Protein AF-X1I2I2-F1 (afdb_monomer_lite)

Structure (mmCIF, N/CA/C/O backbone):
data_AF-X1I2I2-F1
#
_entry.id   AF-X1I2I2-F1
#
loop_
_atom_site.group_PDB
_atom_site.id
_atom_site.type_symbol
_atom_site.label_atom_id
_atom_site.label_alt_id
_atom_site.label_comp_id
_atom_site.label_asym_id
_atom_site.label_entity_id
_atom_site.label_seq_id
_atom_site.pdbx_PDB_ins_code
_atom_site.Cartn_x
_atom_site.Cartn_y
_atom_site.Cartn_z
_atom_site.occupancy
_atom_site.B_iso_or_equiv
_atom_site.auth_seq_id
_atom_site.auth_comp_id
_atom_site.auth_asym_id
_atom_site.auth_atom_id
_atom_site.pdbx_PDB_model_num
ATOM 1 N N . GLN A 1 1 ? -1.724 12.623 7.808 1.00 48.56 1 GLN A N 1
ATOM 2 C CA . GLN A 1 1 ? -2.040 11.192 7.623 1.00 48.56 1 GLN A CA 1
ATOM 3 C C . GLN A 1 1 ? -0.846 10.603 6.895 1.00 48.56 1 GLN A C 1
ATOM 5 O O . GLN A 1 1 ? -0.452 11.201 5.902 1.00 48.56 1 GLN A O 1
ATOM 10 N N . GLU A 1 2 ? -0.208 9.555 7.416 1.00 56.44 2 GLU A N 1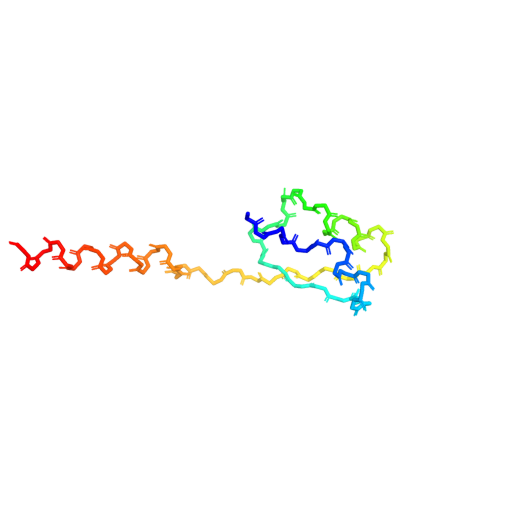
ATOM 11 C CA . GLU A 1 2 ? 0.902 8.906 6.702 1.00 56.44 2 GLU A CA 1
ATOM 12 C C . GLU A 1 2 ? 0.390 8.357 5.367 1.00 56.44 2 GLU A C 1
ATOM 14 O O . GLU A 1 2 ? -0.658 7.704 5.309 1.00 56.44 2 GLU A O 1
ATOM 19 N N . LYS A 1 3 ? 1.089 8.697 4.284 1.00 72.50 3 LYS A N 1
ATOM 20 C CA . LYS A 1 3 ? 0.766 8.242 2.936 1.00 72.50 3 LYS A CA 1
ATOM 21 C C . LYS A 1 3 ? 1.228 6.794 2.819 1.00 72.50 3 LYS A C 1
ATOM 23 O O . LYS A 1 3 ? 2.399 6.500 3.028 1.00 72.50 3 LYS A O 1
ATOM 28 N N . GLN A 1 4 ? 0.312 5.880 2.514 1.00 79.19 4 GLN A N 1
ATOM 29 C CA . GLN A 1 4 ? 0.694 4.490 2.274 1.00 79.19 4 GLN A CA 1
ATOM 30 C C . GLN A 1 4 ? 1.542 4.402 1.002 1.00 79.19 4 GLN A C 1
ATOM 32 O O . GLN A 1 4 ? 1.171 4.998 -0.010 1.00 79.19 4 GLN A O 1
ATOM 37 N N . HIS A 1 5 ? 2.620 3.613 1.049 1.00 85.75 5 HIS A N 1
ATOM 38 C CA . HIS A 1 5 ? 3.527 3.390 -0.081 1.00 85.75 5 HIS A CA 1
ATOM 39 C C . HIS A 1 5 ? 4.107 4.708 -0.627 1.00 85.75 5 HIS A C 1
ATOM 41 O O . HIS A 1 5 ? 3.977 5.012 -1.811 1.00 85.75 5 HIS A O 1
ATOM 47 N N . ASP A 1 6 ? 4.700 5.529 0.244 1.00 94.25 6 ASP A N 1
ATOM 48 C CA . ASP A 1 6 ? 5.392 6.746 -0.186 1.00 94.25 6 ASP A CA 1
ATOM 49 C C . ASP A 1 6 ? 6.546 6.400 -1.144 1.00 94.25 6 ASP A C 1
ATOM 51 O O . ASP A 1 6 ? 7.386 5.554 -0.837 1.00 94.25 6 ASP A O 1
ATOM 55 N N . ILE A 1 7 ? 6.592 7.051 -2.309 1.00 95.75 7 ILE A N 1
ATOM 56 C CA . ILE A 1 7 ? 7.586 6.776 -3.357 1.00 95.75 7 ILE A CA 1
ATOM 57 C C . ILE A 1 7 ? 9.013 6.994 -2.848 1.00 95.75 7 ILE A C 1
ATOM 59 O O . ILE A 1 7 ? 9.897 6.210 -3.186 1.00 95.75 7 ILE A O 1
ATOM 63 N N . ASN A 1 8 ? 9.244 8.004 -2.006 1.00 96.19 8 ASN A N 1
ATOM 64 C CA . ASN A 1 8 ? 10.581 8.266 -1.480 1.00 96.19 8 ASN A CA 1
ATOM 65 C C . ASN A 1 8 ? 11.064 7.099 -0.616 1.00 96.19 8 ASN A C 1
ATOM 67 O O . ASN A 1 8 ? 12.215 6.700 -0.737 1.00 96.19 8 ASN A O 1
ATOM 71 N N . GLN A 1 9 ? 10.174 6.499 0.180 1.00 95.56 9 GLN A N 1
ATOM 72 C CA . GLN A 1 9 ? 10.500 5.321 0.985 1.00 95.56 9 GLN A CA 1
ATOM 73 C C . GLN A 1 9 ? 10.722 4.081 0.114 1.00 95.56 9 GLN A C 1
ATOM 75 O O . GLN A 1 9 ? 11.630 3.298 0.377 1.00 95.56 9 GLN A O 1
ATOM 80 N N . LEU A 1 10 ? 9.921 3.901 -0.943 1.00 96.00 10 LEU A N 1
ATOM 81 C CA . LEU A 1 10 ? 10.106 2.792 -1.886 1.00 96.00 10 LEU A CA 1
ATOM 82 C C . LEU A 1 10 ? 11.483 2.844 -2.568 1.00 96.00 10 LEU A C 1
ATOM 84 O O . LEU A 1 10 ? 12.090 1.796 -2.777 1.00 96.00 10 LEU A O 1
ATOM 88 N N . ILE A 1 11 ? 11.969 4.049 -2.885 1.00 96.56 11 ILE A N 1
ATOM 89 C CA . ILE A 1 11 ? 13.301 4.282 -3.457 1.00 96.56 11 ILE A CA 1
ATOM 90 C C . ILE A 1 11 ? 14.391 4.121 -2.393 1.00 96.56 11 ILE A C 1
ATOM 92 O O . ILE A 1 11 ? 15.361 3.407 -2.626 1.00 96.56 11 ILE A O 1
ATOM 96 N N . GLU A 1 12 ? 14.240 4.768 -1.234 1.00 97.62 12 GLU A N 1
ATOM 97 C CA . GLU A 1 12 ? 15.231 4.764 -0.147 1.00 97.62 12 GLU A CA 1
ATOM 98 C C . GLU A 1 12 ? 15.557 3.346 0.330 1.00 97.62 12 GLU A C 1
ATOM 100 O O . GLU A 1 12 ? 16.718 3.031 0.586 1.00 97.62 12 GLU A O 1
ATOM 105 N N . TYR A 1 13 ? 14.542 2.483 0.405 1.00 97.00 13 TYR A N 1
ATOM 106 C CA . TYR A 1 13 ? 14.693 1.101 0.852 1.00 97.00 13 TYR A CA 1
ATOM 107 C C . TYR A 1 13 ? 14.856 0.082 -0.285 1.00 97.00 13 TYR A C 1
ATOM 109 O O . TYR A 1 13 ? 14.864 -1.112 0.001 1.00 97.00 13 TYR A O 1
ATOM 117 N N . ASP A 1 14 ? 14.961 0.529 -1.542 1.00 96.94 14 ASP A N 1
ATOM 118 C CA . ASP A 1 14 ? 15.022 -0.318 -2.745 1.00 96.94 14 ASP A CA 1
ATOM 119 C C . ASP A 1 14 ? 13.999 -1.467 -2.726 1.00 96.94 14 ASP A C 1
ATOM 121 O O . ASP A 1 14 ? 14.312 -2.655 -2.801 1.00 96.94 14 ASP A O 1
ATOM 125 N N . VAL A 1 15 ? 12.725 -1.112 -2.563 1.00 97.12 15 VAL A N 1
ATOM 126 C CA . VAL A 1 15 ? 11.664 -2.106 -2.384 1.00 97.12 15 VAL A CA 1
ATOM 127 C C . VAL A 1 15 ? 11.412 -2.864 -3.689 1.00 97.12 15 VAL A C 1
ATOM 129 O O . VAL A 1 15 ? 11.008 -2.290 -4.701 1.00 97.12 15 VAL A O 1
ATOM 132 N N . ASP A 1 16 ? 11.582 -4.187 -3.655 1.00 98.00 16 ASP A N 1
ATOM 133 C CA . ASP A 1 16 ? 11.285 -5.067 -4.793 1.00 98.00 16 ASP A CA 1
ATOM 134 C C . ASP A 1 16 ? 9.840 -5.563 -4.831 1.00 98.00 16 ASP A C 1
ATOM 136 O O . ASP A 1 16 ? 9.246 -5.741 -5.901 1.00 98.00 16 ASP A O 1
ATOM 140 N N . ILE A 1 17 ? 9.266 -5.807 -3.652 1.00 97.69 17 ILE A N 1
ATOM 141 C CA . ILE A 1 17 ? 7.941 -6.398 -3.486 1.00 97.69 17 ILE A CA 1
ATOM 142 C C . ILE A 1 17 ? 7.205 -5.651 -2.382 1.00 97.69 17 ILE A C 1
ATOM 144 O O . ILE A 1 17 ? 7.711 -5.526 -1.270 1.00 97.69 17 ILE A O 1
ATOM 148 N N . THR A 1 18 ? 5.978 -5.222 -2.661 1.00 95.62 18 THR A N 1
ATOM 149 C CA . THR A 1 18 ? 5.060 -4.722 -1.636 1.00 95.62 18 THR A CA 1
ATOM 150 C C . THR A 1 18 ? 3.793 -5.566 -1.562 1.00 95.62 18 THR A C 1
ATOM 152 O O . THR A 1 18 ? 3.40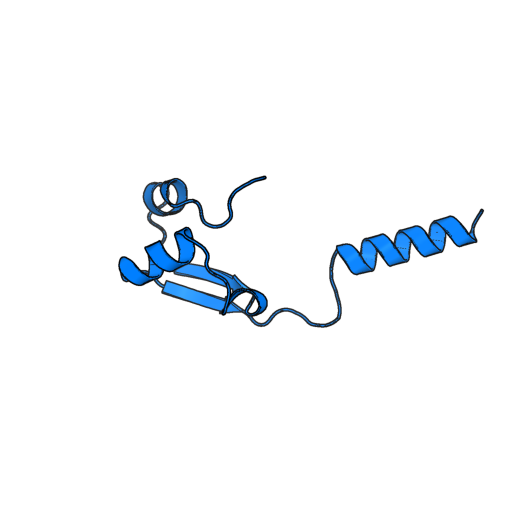2 -6.216 -2.537 1.00 95.62 18 THR A O 1
ATOM 155 N N . THR A 1 19 ? 3.154 -5.567 -0.395 1.00 95.38 19 THR A N 1
ATOM 156 C CA . THR A 1 19 ? 1.927 -6.321 -0.136 1.00 95.38 19 THR A CA 1
ATOM 157 C C . THR A 1 19 ? 0.830 -5.393 0.355 1.00 95.38 19 THR A C 1
ATOM 159 O O . THR A 1 19 ? 1.065 -4.594 1.259 1.00 95.38 19 THR A O 1
ATOM 162 N N . ILE A 1 20 ? -0.379 -5.541 -0.175 1.00 93.00 20 ILE A N 1
ATOM 163 C CA . ILE A 1 20 ? -1.550 -4.774 0.257 1.00 93.00 20 ILE A CA 1
ATOM 164 C C . ILE A 1 20 ? -2.787 -5.675 0.271 1.00 93.00 20 ILE A C 1
ATOM 166 O O . ILE A 1 20 ? -2.825 -6.683 -0.433 1.00 93.00 20 ILE A O 1
ATOM 170 N N . GLY A 1 21 ? -3.787 -5.347 1.088 1.00 91.44 21 GLY A N 1
ATOM 171 C CA . GLY A 1 21 ? -5.071 -6.049 1.062 1.00 91.44 21 GLY A CA 1
ATOM 172 C C . GLY A 1 21 ? -5.727 -5.984 -0.323 1.00 91.44 21 GLY A C 1
ATOM 173 O O . GLY A 1 21 ? -5.612 -4.984 -1.037 1.00 91.44 21 GLY A O 1
ATOM 174 N N . ASP A 1 22 ? -6.403 -7.057 -0.725 1.00 92.38 22 ASP A N 1
ATOM 175 C CA . ASP A 1 22 ? -7.143 -7.142 -1.988 1.00 92.38 22 ASP A CA 1
ATOM 176 C C . ASP A 1 22 ? -8.307 -6.140 -2.082 1.00 92.38 22 ASP A C 1
ATOM 178 O O . ASP A 1 22 ? -8.680 -5.734 -3.182 1.00 92.38 22 ASP A O 1
ATOM 182 N N . ASP A 1 23 ? -8.780 -5.624 -0.946 1.00 89.50 23 ASP A N 1
ATOM 183 C CA . ASP A 1 23 ? -9.724 -4.507 -0.828 1.00 89.50 23 ASP A CA 1
ATOM 184 C C . ASP A 1 23 ? -9.193 -3.164 -1.386 1.00 89.50 23 ASP A C 1
ATOM 186 O O . ASP A 1 23 ? -9.928 -2.169 -1.464 1.00 89.50 23 ASP A O 1
ATOM 190 N N . TRP A 1 24 ? -7.922 -3.118 -1.799 1.00 90.88 24 TRP A N 1
ATOM 191 C CA . TRP A 1 24 ? -7.290 -1.979 -2.474 1.00 90.88 24 TRP A CA 1
ATOM 192 C C . TRP A 1 24 ? -7.017 -2.197 -3.962 1.00 90.88 24 TRP A C 1
ATOM 194 O O . TRP A 1 24 ? -6.484 -1.297 -4.608 1.00 90.88 24 TRP A O 1
ATOM 204 N N . LYS A 1 25 ? -7.378 -3.353 -4.529 1.00 90.38 25 LYS A N 1
ATOM 205 C CA . LYS A 1 25 ? -7.014 -3.722 -5.905 1.00 90.38 25 LYS A CA 1
ATOM 206 C C . LYS A 1 25 ? -7.503 -2.742 -6.975 1.00 90.38 25 LYS A C 1
ATOM 208 O O . LYS A 1 25 ? -6.756 -2.461 -7.907 1.00 90.38 25 LYS A O 1
ATOM 213 N N . ASP A 1 26 ? -8.695 -2.179 -6.795 1.00 90.31 26 ASP A N 1
ATOM 214 C CA . ASP A 1 26 ? -9.319 -1.263 -7.761 1.00 90.31 26 ASP A CA 1
ATOM 215 C C . ASP A 1 26 ? -9.156 0.222 -7.385 1.00 90.31 26 ASP A C 1
ATOM 217 O O . ASP A 1 26 ? -9.777 1.101 -7.985 1.00 90.31 26 ASP A O 1
ATOM 221 N N . LYS A 1 27 ? -8.337 0.532 -6.370 1.00 92.12 27 LYS A N 1
ATOM 222 C CA . LYS A 1 27 ? -8.085 1.907 -5.919 1.00 92.12 27 LYS A CA 1
ATOM 223 C C . LYS A 1 27 ? -6.787 2.433 -6.520 1.00 92.12 27 LYS A C 1
ATOM 225 O O . LYS A 1 27 ? -5.774 1.739 -6.541 1.00 92.12 27 LYS A O 1
ATOM 230 N N . TYR A 1 28 ? -6.798 3.700 -6.930 1.00 92.31 28 TYR A N 1
ATOM 231 C CA . TYR A 1 28 ? -5.575 4.383 -7.337 1.00 92.31 28 TYR A CA 1
ATOM 232 C C . TYR A 1 28 ? -4.717 4.713 -6.113 1.00 92.31 28 TYR A C 1
ATOM 234 O O . TYR A 1 28 ? -5.153 5.428 -5.207 1.00 92.31 28 TYR A O 1
ATOM 242 N N . LEU A 1 29 ? -3.485 4.212 -6.111 1.00 93.31 29 LEU A N 1
ATOM 243 C CA . LEU A 1 29 ? -2.464 4.519 -5.119 1.00 93.31 29 LEU A CA 1
ATOM 244 C C . LEU A 1 29 ? -1.174 4.858 -5.857 1.00 93.31 29 LEU A C 1
ATOM 246 O O . LEU A 1 29 ? -0.586 3.999 -6.507 1.00 93.31 29 LEU A O 1
ATOM 250 N N . GLU A 1 30 ? -0.723 6.102 -5.731 1.00 95.00 30 GLU A N 1
ATOM 251 C CA . GLU A 1 30 ? 0.425 6.623 -6.481 1.00 95.00 30 GLU A CA 1
ATOM 252 C C . GLU A 1 30 ? 1.682 5.745 -6.344 1.00 95.00 30 GLU A C 1
ATOM 254 O O . GLU A 1 30 ? 2.324 5.437 -7.343 1.00 95.00 30 GLU A O 1
ATOM 259 N N . GLY A 1 31 ? 1.993 5.260 -5.136 1.00 95.12 31 GLY A N 1
ATOM 260 C CA . GLY A 1 31 ? 3.129 4.362 -4.909 1.00 95.12 31 GLY A CA 1
ATOM 261 C C . GLY A 1 31 ? 2.973 2.975 -5.532 1.00 95.12 31 GLY A C 1
ATOM 262 O O . GLY A 1 31 ? 3.941 2.406 -6.025 1.00 95.12 31 GLY A O 1
ATOM 263 N N . ILE A 1 32 ? 1.752 2.436 -5.564 1.00 95.44 32 ILE A N 1
ATOM 264 C CA . ILE A 1 32 ? 1.460 1.150 -6.213 1.00 95.44 32 ILE A CA 1
ATOM 265 C C . ILE A 1 32 ? 1.608 1.276 -7.731 1.00 95.44 32 ILE A C 1
ATOM 267 O O . ILE A 1 32 ? 2.185 0.395 -8.366 1.00 95.44 32 ILE A O 1
ATOM 271 N N . GLU A 1 33 ? 1.126 2.375 -8.311 1.00 96.38 33 GLU A N 1
ATOM 272 C CA . GLU A 1 33 ? 1.293 2.646 -9.740 1.00 96.38 33 GLU A CA 1
ATOM 273 C C . GLU A 1 33 ? 2.760 2.887 -10.097 1.00 96.38 33 GLU A C 1
ATOM 275 O O . GLU A 1 33 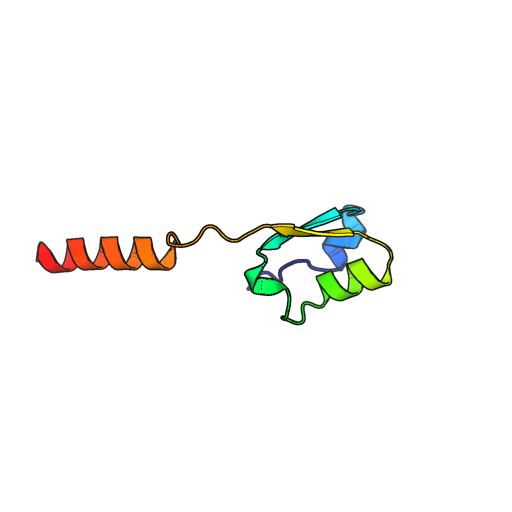? 3.256 2.338 -11.081 1.00 96.38 33 GLU A O 1
ATOM 280 N N . TRP A 1 34 ? 3.495 3.612 -9.252 1.00 96.88 34 TRP A N 1
ATOM 281 C CA . TRP A 1 34 ? 4.938 3.758 -9.399 1.00 96.88 34 TRP A CA 1
ATOM 282 C C . TRP A 1 34 ? 5.653 2.397 -9.377 1.00 96.88 34 TRP A C 1
ATOM 284 O O . TRP A 1 34 ? 6.434 2.121 -10.285 1.00 96.88 34 TRP A O 1
ATOM 294 N N . MET A 1 35 ? 5.345 1.507 -8.423 1.00 96.81 35 MET A N 1
ATOM 295 C CA . MET A 1 35 ? 5.930 0.156 -8.359 1.00 96.81 35 MET A CA 1
ATOM 296 C C . MET A 1 35 ? 5.699 -0.629 -9.657 1.00 96.81 35 MET A C 1
ATOM 298 O O . MET A 1 35 ? 6.650 -1.159 -10.234 1.00 96.81 35 MET A O 1
ATOM 302 N N . LYS A 1 36 ? 4.452 -0.665 -10.149 1.00 95.25 36 LYS A N 1
ATOM 303 C CA . LYS A 1 36 ? 4.089 -1.366 -11.394 1.00 95.25 36 LYS A CA 1
ATOM 304 C C . LYS A 1 36 ? 4.852 -0.813 -12.601 1.00 95.25 36 LYS A C 1
ATOM 306 O O . LYS A 1 36 ? 5.382 -1.589 -13.392 1.00 95.25 36 LYS A O 1
ATOM 311 N N . ASN A 1 37 ? 4.947 0.513 -12.718 1.00 97.69 37 ASN A N 1
ATOM 312 C CA . ASN A 1 37 ? 5.632 1.177 -13.831 1.00 97.69 37 ASN A CA 1
ATOM 313 C C . ASN A 1 37 ? 7.156 0.984 -13.806 1.00 97.69 37 ASN A C 1
ATOM 315 O O . ASN A 1 37 ? 7.793 1.042 -14.853 1.00 97.69 37 ASN A O 1
ATOM 319 N N . ASN A 1 38 ? 7.737 0.722 -12.633 1.00 97.38 38 ASN A N 1
ATOM 320 C CA . ASN A 1 38 ? 9.172 0.482 -12.458 1.00 97.38 38 ASN A CA 1
ATOM 321 C C . ASN A 1 38 ? 9.537 -1.015 -12.439 1.00 97.38 38 ASN A C 1
ATOM 323 O O . ASN A 1 38 ? 10.637 -1.378 -12.029 1.00 97.38 38 ASN A O 1
ATOM 327 N N . GLY A 1 39 ? 8.629 -1.903 -12.865 1.00 96.88 39 GLY A N 1
ATOM 328 C CA . GLY A 1 39 ? 8.890 -3.346 -12.941 1.00 96.88 39 GLY A CA 1
ATOM 329 C C . GLY A 1 39 ? 8.996 -4.046 -11.581 1.00 96.88 39 GLY A C 1
ATOM 330 O O . GLY A 1 39 ? 9.472 -5.179 -11.512 1.00 96.88 39 GLY A O 1
ATOM 331 N N . LYS A 1 40 ? 8.552 -3.393 -10.502 1.00 97.44 40 LYS A N 1
ATOM 332 C CA . LYS A 1 40 ? 8.519 -3.944 -9.144 1.00 97.44 40 LYS A CA 1
ATOM 333 C C . LYS A 1 40 ? 7.204 -4.702 -8.906 1.00 97.44 40 LYS A C 1
ATOM 335 O O . LYS A 1 40 ? 6.221 -4.544 -9.635 1.00 97.44 40 LYS A O 1
ATOM 340 N N . LYS A 1 41 ? 7.158 -5.557 -7.881 1.00 97.69 41 LYS A N 1
ATOM 341 C CA . LYS A 1 41 ? 6.026 -6.468 -7.646 1.00 97.69 41 LYS A CA 1
ATOM 342 C C . LYS A 1 41 ? 5.050 -5.927 -6.601 1.00 97.69 41 LYS A C 1
ATOM 344 O O . LYS A 1 41 ? 5.439 -5.528 -5.508 1.00 97.69 41 LYS A O 1
ATOM 349 N N . VAL A 1 42 ? 3.758 -6.016 -6.905 1.00 96.56 42 VAL A N 1
ATOM 350 C CA . VAL A 1 42 ? 2.664 -5.747 -5.960 1.00 96.56 42 VAL A CA 1
ATOM 351 C C . VAL A 1 42 ? 1.880 -7.039 -5.755 1.00 96.56 42 VAL A C 1
ATOM 353 O O . VAL A 1 42 ? 1.398 -7.633 -6.719 1.00 96.56 42 VAL A O 1
ATOM 356 N N . VAL A 1 43 ? 1.769 -7.494 -4.508 1.00 96.94 43 VAL A N 1
ATOM 357 C CA . VAL A 1 43 ? 1.027 -8.705 -4.135 1.00 96.94 43 VAL A CA 1
ATOM 358 C C . VAL A 1 43 ? -0.214 -8.316 -3.340 1.00 96.94 43 VAL A C 1
ATOM 360 O O . VAL A 1 43 ? -0.116 -7.679 -2.294 1.00 96.94 43 VAL A O 1
ATOM 363 N N . TYR A 1 44 ? -1.384 -8.729 -3.824 1.00 95.06 44 TYR A N 1
ATOM 364 C CA . TYR A 1 44 ? -2.649 -8.526 -3.124 1.00 95.06 44 TYR A CA 1
ATOM 365 C C . TYR A 1 44 ? -2.948 -9.728 -2.230 1.00 95.06 44 TYR A C 1
ATOM 367 O O . TYR A 1 44 ? -3.040 -10.855 -2.719 1.00 95.06 44 TYR A O 1
ATOM 375 N N . LEU A 1 45 ? -3.074 -9.490 -0.927 1.00 94.19 45 LEU A N 1
ATOM 376 C CA . LEU A 1 45 ? -3.403 -10.514 0.061 1.00 94.19 45 LEU A CA 1
ATOM 377 C C . LEU A 1 45 ? -4.908 -10.481 0.360 1.00 94.19 45 LEU A C 1
ATOM 379 O O . LEU A 1 45 ? -5.437 -9.390 0.571 1.00 94.19 45 LEU A O 1
ATOM 383 N N . PRO A 1 46 ? -5.598 -11.634 0.419 1.00 90.31 46 PRO A N 1
ATOM 384 C CA . PRO A 1 46 ? -7.010 -11.674 0.781 1.00 90.31 46 PRO A CA 1
ATOM 385 C C . PRO A 1 46 ? -7.263 -11.020 2.140 1.00 90.31 46 PRO A C 1
ATOM 387 O O . PRO A 1 46 ? -6.658 -11.413 3.142 1.00 90.31 46 PRO A O 1
ATOM 390 N N . TYR A 1 47 ? -8.162 -10.040 2.195 1.00 81.94 47 TYR A N 1
ATOM 391 C CA . TYR A 1 47 ? -8.546 -9.428 3.458 1.00 81.94 47 TYR A CA 1
ATOM 392 C C . TYR A 1 47 ? -9.358 -10.409 4.309 1.00 81.94 47 TYR A C 1
ATOM 394 O O . TYR A 1 47 ? -10.371 -10.961 3.860 1.00 81.94 47 TYR A O 1
ATOM 402 N N . THR A 1 48 ? -8.943 -10.598 5.566 1.00 82.44 48 THR A N 1
ATOM 403 C CA . THR A 1 48 ? -9.667 -11.435 6.527 1.00 82.44 48 THR A CA 1
ATOM 404 C C . THR A 1 48 ? -11.052 -10.855 6.780 1.00 82.44 48 THR A C 1
ATOM 406 O O . THR A 1 48 ? -11.220 -9.823 7.431 1.00 82.44 48 THR A O 1
ATOM 409 N N . GLN A 1 49 ? -12.067 -11.546 6.273 1.00 79.31 49 GLN A N 1
ATOM 410 C CA . GLN A 1 49 ? -13.453 -11.130 6.423 1.00 79.31 49 GLN A CA 1
ATOM 411 C C . GLN A 1 49 ? -13.903 -11.228 7.887 1.00 79.31 49 GLN A C 1
ATOM 413 O O . GLN A 1 49 ? -13.525 -12.139 8.621 1.00 79.31 49 GLN A O 1
ATOM 418 N N . GLY A 1 50 ? -14.761 -10.296 8.304 1.00 75.06 50 GLY A N 1
ATOM 419 C CA . GLY A 1 50 ? -15.477 -10.378 9.580 1.00 75.06 50 GLY A CA 1
ATOM 420 C C . GLY A 1 50 ? -14.739 -9.856 10.817 1.00 75.06 50 GLY A C 1
ATOM 421 O O . GLY A 1 50 ? -15.352 -9.818 11.882 1.00 75.06 50 GLY A O 1
ATOM 422 N N . ILE A 1 51 ? -13.480 -9.413 10.708 1.00 81.19 51 ILE A N 1
ATOM 423 C CA . ILE A 1 51 ? -12.744 -8.810 11.831 1.00 81.19 51 ILE A CA 1
ATOM 424 C C . ILE A 1 51 ? -12.027 -7.541 11.371 1.00 81.19 51 ILE A C 1
ATOM 426 O O . ILE A 1 51 ? -11.168 -7.569 10.498 1.00 81.19 51 ILE A O 1
ATOM 430 N N . SER A 1 52 ? -12.341 -6.417 12.015 1.00 84.62 52 SER A N 1
ATOM 431 C CA . SER A 1 52 ? -11.631 -5.150 11.835 1.00 84.62 52 SER A CA 1
ATOM 432 C C . SER A 1 52 ? -11.512 -4.399 13.158 1.00 84.62 52 SER A C 1
ATOM 434 O O . SER A 1 52 ? -12.393 -4.474 14.019 1.00 84.62 52 SER A O 1
ATOM 436 N N . THR A 1 53 ? -10.461 -3.590 13.301 1.00 89.00 53 THR A N 1
ATOM 437 C CA . THR A 1 53 ? -10.269 -2.709 14.465 1.00 89.00 53 THR A CA 1
ATOM 438 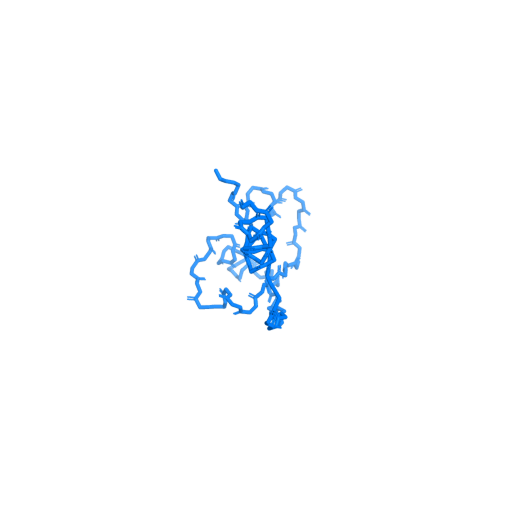C C . THR A 1 53 ? -11.484 -1.811 14.704 1.00 89.00 53 THR A C 1
ATOM 440 O O . THR A 1 53 ? -11.875 -1.583 15.846 1.00 89.00 53 THR A O 1
ATOM 443 N N . THR A 1 54 ? -12.125 -1.327 13.636 1.00 89.19 54 THR A N 1
ATOM 444 C CA . THR A 1 54 ? -13.346 -0.512 13.718 1.00 89.19 54 THR A CA 1
ATOM 445 C C . THR A 1 54 ? -14.509 -1.290 14.326 1.00 89.19 54 THR A C 1
ATOM 447 O O . THR A 1 54 ? -15.211 -0.762 15.188 1.00 89.19 54 THR A O 1
ATOM 450 N N . GLN A 1 55 ? -14.722 -2.539 13.900 1.00 89.56 55 GLN A N 1
ATOM 451 C CA . GLN A 1 55 ? -15.764 -3.395 14.469 1.00 89.56 55 GLN A CA 1
ATOM 452 C C . GLN A 1 55 ? -15.485 -3.702 15.942 1.00 89.56 55 GLN A C 1
ATOM 454 O O . GLN 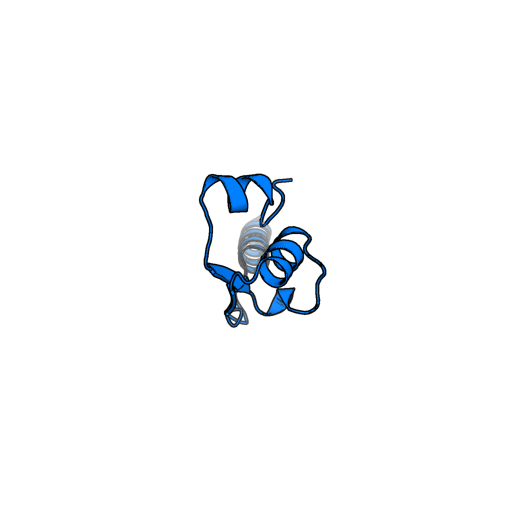A 1 55 ? -16.385 -3.532 16.760 1.00 89.56 55 GLN A O 1
ATOM 459 N N . ILE A 1 56 ? -14.244 -4.054 16.293 1.00 93.31 56 ILE A N 1
ATOM 460 C CA . ILE A 1 56 ? -13.844 -4.336 17.681 1.00 93.31 56 ILE A CA 1
ATOM 461 C C . ILE A 1 56 ? -14.055 -3.101 18.568 1.00 93.31 56 ILE A C 1
ATOM 463 O O . ILE A 1 56 ? -14.700 -3.193 19.609 1.00 93.31 56 ILE A O 1
ATOM 467 N N . LYS A 1 57 ? -13.603 -1.914 18.138 1.00 94.94 57 LYS A N 1
ATOM 468 C CA . LYS A 1 57 ? -13.815 -0.657 18.880 1.00 94.94 57 LYS A CA 1
ATOM 469 C C . LYS A 1 57 ? -15.301 -0.371 19.114 1.00 94.94 57 LYS A C 1
ATOM 471 O O . LYS A 1 57 ? -15.684 -0.022 20.226 1.00 94.94 57 LYS A O 1
ATOM 476 N N . LYS A 1 58 ? -16.147 -0.564 18.094 1.00 94.25 58 LYS A N 1
ATOM 477 C CA . LYS A 1 58 ? -17.608 -0.410 18.218 1.00 94.25 58 LYS A CA 1
ATOM 478 C C . LYS A 1 58 ? -18.220 -1.424 19.188 1.00 94.25 58 LYS A C 1
ATOM 480 O O . LYS A 1 58 ? -19.128 -1.065 19.929 1.00 94.25 58 LYS A O 1
ATOM 485 N N . GLN A 1 59 ? -17.754 -2.673 19.184 1.00 93.75 59 GLN A N 1
ATOM 486 C CA . GLN A 1 59 ? -18.217 -3.699 20.123 1.00 93.75 59 GLN A CA 1
ATOM 487 C C . GLN A 1 59 ? -17.844 -3.343 21.566 1.00 93.75 59 GLN A C 1
ATOM 489 O O . GLN A 1 59 ? -18.712 -3.373 22.430 1.00 93.75 59 GLN A O 1
ATOM 494 N N . ILE A 1 60 ? -16.596 -2.928 21.806 1.00 95.94 60 ILE A N 1
ATOM 495 C CA . ILE A 1 60 ? -16.130 -2.487 23.129 1.00 95.94 60 ILE A CA 1
ATOM 496 C C . ILE A 1 60 ? -16.949 -1.290 23.623 1.00 95.94 60 ILE A C 1
ATOM 498 O O . ILE A 1 60 ? -17.384 -1.287 24.770 1.00 95.94 60 ILE A O 1
ATOM 502 N N . GLN A 1 61 ? -17.200 -0.294 22.765 1.00 95.88 61 GLN A N 1
ATOM 503 C CA . GLN A 1 61 ? -18.008 0.869 23.140 1.00 95.88 61 GLN A CA 1
ATOM 504 C C . GLN A 1 61 ? -19.432 0.461 23.542 1.00 95.88 61 GLN A C 1
ATOM 506 O O . GLN A 1 61 ? -19.898 0.855 24.602 1.00 95.88 61 GLN A O 1
ATOM 511 N N . LYS A 1 62 ? -20.080 -0.419 22.767 1.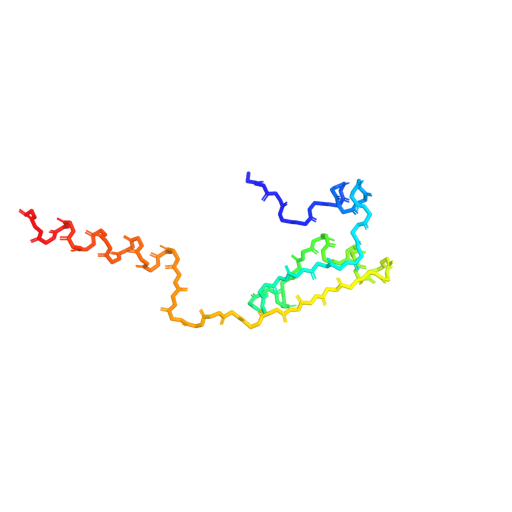00 95.69 62 LYS A N 1
ATOM 512 C CA . LYS A 1 62 ? -21.418 -0.937 23.097 1.00 95.69 62 LYS A CA 1
ATOM 513 C C . LYS A 1 62 ? -21.477 -1.695 24.425 1.00 95.69 62 LYS A C 1
ATOM 515 O O . LYS A 1 62 ? -22.541 -1.729 25.029 1.00 95.69 62 LYS A O 1
ATOM 520 N N . ILE A 1 63 ? -20.396 -2.364 24.834 1.00 95.75 63 ILE A N 1
ATOM 521 C CA . ILE A 1 63 ? -20.329 -3.036 26.141 1.00 95.75 63 ILE A CA 1
ATOM 522 C C . ILE A 1 63 ? -20.279 -1.980 27.248 1.00 95.75 63 ILE A C 1
ATOM 524 O O . ILE A 1 63 ? -21.103 -2.032 28.151 1.00 95.75 63 ILE A O 1
ATOM 528 N N . LYS A 1 64 ? -19.398 -0.978 27.121 1.00 93.69 64 LYS A N 1
ATOM 529 C CA . LYS A 1 64 ? -19.288 0.128 28.088 1.00 93.69 64 LYS A CA 1
ATOM 530 C C . LYS A 1 64 ? -20.596 0.900 28.253 1.00 93.69 64 LYS A C 1
ATOM 532 O O . LYS A 1 64 ? -20.980 1.202 29.372 1.00 93.69 64 LYS A O 1
ATOM 537 N N . ASP A 1 65 ? -21.291 1.173 27.149 1.00 93.69 65 ASP A N 1
ATOM 538 C CA . ASP A 1 65 ? -22.561 1.908 27.161 1.00 93.69 65 ASP A CA 1
ATOM 539 C C . ASP A 1 65 ? -23.707 1.115 27.822 1.00 93.69 65 ASP A C 1
ATOM 541 O O . ASP A 1 65 ? -24.710 1.707 28.197 1.00 93.69 65 ASP A O 1
ATOM 545 N N . LYS A 1 66 ? -23.594 -0.219 27.934 1.00 87.25 66 LYS A N 1
ATOM 546 C CA . LYS A 1 66 ? -24.584 -1.083 28.606 1.00 87.25 66 LYS A CA 1
ATOM 547 C C . LYS A 1 66 ? -24.333 -1.256 30.105 1.00 87.25 66 LYS A C 1
ATOM 549 O O . LYS A 1 66 ? -25.227 -1.731 30.799 1.00 87.25 66 LYS A O 1
ATOM 554 N N . GLU A 1 67 ? -23.121 -0.968 30.573 1.00 79.38 67 GLU A N 1
ATOM 555 C CA . GLU A 1 67 ? -22.739 -1.045 31.991 1.00 79.38 67 GLU A CA 1
ATOM 556 C C . GLU A 1 67 ? -22.988 0.277 32.744 1.00 79.38 67 GLU A C 1
ATOM 558 O O . GLU A 1 67 ? -22.792 0.327 33.959 1.00 79.38 67 GLU A O 1
ATOM 563 N N . LEU A 1 68 ? -23.425 1.325 32.032 1.00 57.38 68 LEU A N 1
ATOM 564 C CA . LEU A 1 68 ? -23.840 2.631 32.556 1.00 57.38 68 LEU A CA 1
ATOM 565 C C . LEU A 1 68 ? -25.371 2.742 32.609 1.00 57.38 68 LEU A C 1
ATOM 567 O O . LEU A 1 68 ? -25.867 3.390 33.556 1.00 57.38 68 LEU A O 1
#

InterPro domains:
  IPR014729 Rossmann-like alpha/beta/alpha sandwich fold [G3DSA:3.40.50.620] (1-63)
  IPR050385 Archaeal FAD synthase [PTHR43793] (2-63)

Organism: NCBI:txid412755

pLDDT: mean 90.62, std 9.79, range [48.56, 98.0]

Radius of gyration: 17.22 Å; chains: 1; bounding box: 40×23×46 Å

Sequence (68 aa):
QEKQHDINQLIEYDVDITTIGDDWKDKYLEGIEWMKNNGKKVVYLPYTQGISTTQIKKQIQKIKDKEL

Secondary structure (DSSP, 8-state):
-PPTT-HHHHHHTT-SEEEEEGGGTTS--HHHHHHHHTT-EEEEEPP-TT--HHHHHHHHHHHHTT--

Foldseek 3Di:
DDQPQDQVVCVVVVAQEDEDAPVCVPPDRPNVVVCVVVNGYYHHDHDDPDDDPVVVVVVVVVVVVVVD